Protein AF-W0RPD0-F1 (afdb_monomer_lite)

Sequence (106 aa):
MSRPTTPLPLIFATRGLVVWALARAAAGLTLVLAGAPPREAFVLAPSAALLMVGVAAALGHVDVARRGERALLGNFGVSRMRLTAWVALPALAGEIALGALAGTLG

Organism: NCBI:txid861299

pLDDT: mean 86.52, std 9.51, range [48.44, 93.75]

Secondary structure (DSSP, 8-state):
-PPP-S-HHHHHHHHHHHHHHHHHHHHHHHHHHTT--HHHHHS--HHHHHHHHHHHHHHHHHHHHHTTHHHHHHHTT--HHHHHHHHHHHHHHHHHHHHHHHHHT-

Structure (mmCIF, N/CA/C/O backbone):
data_AF-W0RPD0-F1
#
_entry.id   AF-W0RPD0-F1
#
loop_
_atom_site.group_PDB
_atom_site.id
_atom_site.type_symbol
_atom_site.label_atom_id
_atom_site.label_alt_id
_atom_site.label_comp_id
_atom_site.label_asym_id
_atom_site.label_entity_id
_atom_site.label_seq_id
_atom_site.pdbx_PDB_ins_code
_atom_site.Cartn_x
_atom_site.Cartn_y
_atom_site.Cartn_z
_atom_site.occupancy
_atom_site.B_iso_or_equiv
_atom_site.auth_seq_id
_atom_site.auth_comp_id
_atom_site.auth_asym_id
_atom_site.auth_atom_id
_atom_site.pdbx_PDB_model_num
ATOM 1 N N . MET A 1 1 ? 1.908 -0.113 35.699 1.00 50.44 1 MET A N 1
ATOM 2 C CA . MET A 1 1 ? 1.634 -0.459 34.286 1.00 50.44 1 MET A CA 1
ATOM 3 C C . MET A 1 1 ? 2.132 0.682 33.412 1.00 50.44 1 MET A C 1
ATOM 5 O O . MET A 1 1 ? 1.558 1.763 33.463 1.00 50.44 1 MET A O 1
ATOM 9 N N . SER A 1 2 ? 3.240 0.492 32.694 1.00 49.81 2 SER A N 1
ATOM 10 C CA . SER A 1 2 ? 3.754 1.476 31.736 1.00 49.81 2 SER A CA 1
ATOM 11 C C . SER A 1 2 ? 2.781 1.584 30.561 1.00 49.81 2 SER A C 1
ATOM 13 O O . SER A 1 2 ? 2.403 0.576 29.966 1.00 49.81 2 SER A O 1
ATOM 15 N N . ARG A 1 3 ? 2.321 2.802 30.246 1.00 60.94 3 ARG A N 1
ATOM 16 C CA . ARG A 1 3 ? 1.528 3.034 29.033 1.00 60.94 3 ARG A CA 1
ATOM 17 C C . ARG A 1 3 ? 2.394 2.660 27.825 1.00 60.94 3 ARG A C 1
ATOM 19 O O . ARG A 1 3 ? 3.551 3.083 27.799 1.00 60.94 3 ARG A O 1
ATOM 26 N N . PRO A 1 4 ? 1.879 1.908 26.839 1.00 57.34 4 PRO A N 1
ATOM 27 C CA . PRO A 1 4 ? 2.591 1.742 25.581 1.00 57.34 4 PRO A CA 1
ATOM 28 C C . PRO A 1 4 ? 2.851 3.136 24.997 1.00 57.34 4 PRO A C 1
ATOM 30 O O . PRO A 1 4 ? 1.926 3.921 24.800 1.00 57.34 4 PRO A O 1
ATOM 33 N N . THR A 1 5 ? 4.126 3.471 24.813 1.00 74.19 5 THR A N 1
ATOM 34 C CA . THR A 1 5 ? 4.593 4.802 24.392 1.00 74.19 5 THR A CA 1
ATOM 35 C C . THR A 1 5 ? 4.427 5.036 22.895 1.00 74.19 5 THR A C 1
ATOM 37 O O . THR A 1 5 ? 4.542 6.166 22.428 1.00 74.19 5 THR A O 1
ATOM 40 N N . THR A 1 6 ? 4.152 3.981 22.126 1.00 79.25 6 THR A N 1
ATOM 41 C CA . THR A 1 6 ? 4.041 4.066 20.674 1.00 79.25 6 THR A CA 1
ATOM 42 C C . THR A 1 6 ? 2.662 4.594 20.270 1.00 79.25 6 THR A C 1
ATOM 44 O O . THR A 1 6 ? 1.648 3.972 20.594 1.00 79.25 6 THR A O 1
ATOM 47 N N . PRO A 1 7 ? 2.586 5.718 19.541 1.00 87.19 7 PRO A N 1
ATOM 48 C CA . PRO A 1 7 ? 1.310 6.264 19.104 1.00 87.19 7 PRO A CA 1
ATOM 49 C C . PRO A 1 7 ? 0.658 5.330 18.069 1.00 87.19 7 PRO A C 1
ATOM 51 O O . PRO A 1 7 ? 1.330 4.835 17.163 1.00 87.19 7 PRO A O 1
ATOM 54 N N . LEU A 1 8 ? -0.663 5.115 18.172 1.00 86.75 8 LEU A N 1
ATOM 55 C CA . LEU A 1 8 ? -1.430 4.253 17.254 1.00 86.75 8 LEU A CA 1
ATOM 56 C C . LEU A 1 8 ? -1.152 4.539 15.763 1.00 86.75 8 LEU A C 1
ATOM 58 O O . LEU A 1 8 ? -0.909 3.574 15.038 1.00 86.75 8 LEU A O 1
ATOM 62 N N . PRO A 1 9 ? -1.105 5.806 15.290 1.00 87.06 9 PRO A N 1
ATOM 63 C CA . PRO A 1 9 ? -0.774 6.100 13.897 1.00 87.06 9 PRO A CA 1
ATOM 64 C C . PRO A 1 9 ? 0.539 5.468 13.438 1.00 87.06 9 PRO A C 1
ATOM 66 O O . PRO A 1 9 ? 0.593 4.935 12.338 1.00 87.06 9 PRO A O 1
ATOM 69 N N . LEU A 1 10 ? 1.577 5.478 14.282 1.00 88.75 10 LEU A N 1
ATOM 70 C CA . LEU A 1 10 ? 2.883 4.918 13.939 1.00 88.75 10 LEU A CA 1
ATOM 71 C C . LEU A 1 10 ? 2.819 3.393 13.825 1.00 88.75 10 LEU A C 1
ATOM 73 O O . LEU A 1 10 ? 3.406 2.825 12.913 1.00 88.75 10 LEU A O 1
ATOM 77 N N . ILE A 1 11 ? 2.057 2.731 14.700 1.00 89.75 11 ILE A N 1
ATOM 78 C CA . ILE A 1 11 ? 1.863 1.276 14.639 1.00 89.75 11 ILE A CA 1
ATOM 79 C C . ILE A 1 11 ? 1.224 0.884 13.301 1.00 89.75 11 ILE A C 1
ATOM 81 O O . ILE A 1 11 ? 1.731 0.001 12.608 1.00 89.75 11 ILE A O 1
ATOM 85 N N . PHE A 1 12 ? 0.133 1.552 12.914 1.00 89.38 12 PHE A N 1
ATOM 86 C CA . PHE A 1 12 ? -0.555 1.256 11.654 1.00 89.38 12 PHE A CA 1
ATOM 87 C C . PHE A 1 12 ? 0.234 1.712 10.428 1.00 89.38 12 PHE A C 1
ATOM 89 O O . PHE A 1 12 ? 0.201 1.015 9.417 1.00 89.38 12 PHE A O 1
ATOM 96 N N . ALA A 1 13 ? 0.996 2.802 10.533 1.00 90.00 13 ALA A N 1
ATOM 97 C CA . ALA A 1 13 ? 1.880 3.254 9.468 1.00 90.00 13 ALA A CA 1
ATOM 98 C C . ALA A 1 13 ? 2.990 2.236 9.183 1.00 90.00 13 ALA A C 1
ATOM 100 O O . ALA A 1 13 ? 3.189 1.851 8.033 1.00 90.00 13 ALA A O 1
ATOM 101 N N . THR A 1 14 ? 3.660 1.730 10.223 1.00 91.50 14 THR A N 1
ATOM 102 C CA . THR A 1 14 ? 4.689 0.691 10.085 1.00 91.50 14 THR A CA 1
ATOM 103 C C . THR A 1 14 ? 4.101 -0.591 9.508 1.00 91.50 14 THR A C 1
ATOM 105 O O . THR A 1 14 ? 4.682 -1.173 8.597 1.00 91.50 14 THR A O 1
ATOM 108 N N . ARG A 1 15 ? 2.922 -1.021 9.977 1.00 90.06 15 ARG A N 1
ATOM 109 C CA . ARG A 1 15 ? 2.236 -2.190 9.404 1.00 90.06 15 ARG A CA 1
ATOM 110 C C . ARG A 1 15 ? 1.896 -1.977 7.928 1.00 90.06 15 ARG A C 1
ATOM 112 O O . ARG A 1 15 ? 2.167 -2.862 7.124 1.00 90.06 15 ARG A O 1
ATOM 119 N N . GLY A 1 16 ? 1.352 -0.814 7.570 1.00 88.88 16 GLY A N 1
ATOM 120 C CA . GLY A 1 16 ? 1.044 -0.459 6.183 1.00 88.88 16 GLY A CA 1
ATOM 121 C C . GLY A 1 16 ? 2.286 -0.469 5.293 1.00 88.88 16 GLY A C 1
ATOM 122 O O . GLY A 1 16 ? 2.254 -1.048 4.210 1.00 88.88 16 GLY A O 1
ATOM 123 N N . LEU A 1 17 ? 3.401 0.078 5.783 1.00 91.69 17 LEU A N 1
ATOM 124 C CA . LEU A 1 17 ? 4.681 0.078 5.076 1.00 91.69 17 LEU A CA 1
ATOM 125 C C . LEU A 1 17 ? 5.227 -1.341 4.870 1.00 91.69 17 LEU A C 1
ATOM 127 O O . LEU A 1 17 ? 5.664 -1.671 3.773 1.00 91.69 17 LEU A O 1
ATOM 131 N N . VAL A 1 18 ? 5.172 -2.196 5.897 1.00 93.69 18 VAL A N 1
ATOM 132 C CA . VAL A 1 18 ? 5.606 -3.600 5.797 1.00 93.69 18 VAL A CA 1
ATOM 133 C C . VAL A 1 18 ? 4.746 -4.363 4.792 1.00 93.69 18 VAL A C 1
ATOM 135 O O . VAL A 1 18 ? 5.280 -5.054 3.929 1.00 93.69 18 VAL A O 1
ATOM 138 N N . VAL A 1 19 ? 3.420 -4.219 4.866 1.00 91.81 19 VAL A N 1
ATOM 139 C CA . VAL A 1 19 ? 2.489 -4.865 3.930 1.00 91.81 19 VAL A CA 1
ATOM 140 C C . VAL A 1 19 ? 2.756 -4.410 2.497 1.00 91.81 19 VAL A C 1
ATOM 142 O O . VAL A 1 19 ? 2.824 -5.245 1.597 1.00 91.81 19 VAL A O 1
ATOM 145 N N . TRP A 1 20 ? 2.950 -3.107 2.288 1.00 93.75 20 TRP A N 1
ATOM 146 C CA . TRP A 1 20 ? 3.319 -2.558 0.988 1.00 93.75 20 TRP A CA 1
ATOM 147 C C . TRP A 1 20 ? 4.642 -3.139 0.479 1.00 93.75 20 TRP A C 1
ATOM 149 O O . TRP A 1 20 ? 4.674 -3.669 -0.628 1.00 93.75 20 TRP A O 1
ATOM 159 N N . ALA A 1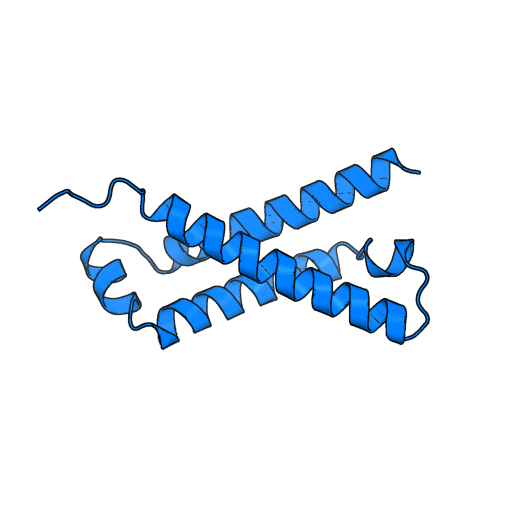 21 ? 5.705 -3.115 1.288 1.00 93.00 21 ALA A N 1
ATOM 160 C CA . ALA A 1 21 ? 7.022 -3.611 0.894 1.00 93.00 21 ALA A CA 1
ATOM 161 C C . ALA A 1 21 ? 6.984 -5.098 0.506 1.00 93.00 21 ALA A C 1
ATOM 163 O O . ALA A 1 21 ? 7.555 -5.485 -0.513 1.00 93.00 21 ALA A O 1
ATOM 164 N N . LEU A 1 22 ? 6.258 -5.924 1.269 1.00 93.38 22 LEU A N 1
ATOM 165 C CA . LEU A 1 22 ? 6.074 -7.344 0.961 1.00 93.38 22 LEU A CA 1
ATOM 166 C C . LEU A 1 22 ? 5.286 -7.553 -0.334 1.00 93.38 22 LEU A C 1
ATOM 168 O O . LEU A 1 22 ? 5.701 -8.340 -1.183 1.00 93.38 22 LEU A O 1
ATOM 172 N N . ALA A 1 23 ? 4.175 -6.835 -0.511 1.00 90.75 23 ALA A N 1
ATOM 173 C CA . ALA A 1 23 ? 3.383 -6.914 -1.734 1.00 90.75 23 ALA A CA 1
ATOM 174 C C . ALA A 1 23 ? 4.209 -6.471 -2.954 1.00 90.75 23 ALA A C 1
ATOM 176 O O . ALA A 1 23 ? 4.127 -7.078 -4.021 1.00 90.75 23 ALA A O 1
ATOM 177 N N . ARG A 1 24 ? 5.054 -5.449 -2.787 1.00 90.56 24 ARG A N 1
ATOM 178 C CA . ARG A 1 24 ? 5.916 -4.927 -3.845 1.00 90.56 24 ARG A CA 1
ATOM 179 C C . ARG A 1 24 ? 7.037 -5.887 -4.210 1.00 90.56 24 ARG A C 1
ATOM 181 O O . ARG A 1 24 ? 7.278 -6.101 -5.394 1.00 90.56 24 ARG A O 1
ATOM 188 N N . ALA A 1 25 ? 7.676 -6.493 -3.213 1.00 91.62 25 ALA A N 1
ATOM 189 C CA . ALA A 1 25 ? 8.678 -7.529 -3.418 1.00 91.62 25 ALA A CA 1
ATOM 190 C C . ALA A 1 25 ? 8.077 -8.744 -4.136 1.00 91.62 25 ALA A C 1
ATOM 192 O O . ALA A 1 25 ? 8.672 -9.241 -5.087 1.00 91.62 25 ALA A O 1
ATOM 193 N N . ALA A 1 26 ? 6.873 -9.174 -3.742 1.00 91.88 26 ALA A N 1
ATOM 194 C CA . ALA A 1 26 ? 6.165 -10.262 -4.410 1.00 91.88 26 ALA A CA 1
ATOM 195 C C . ALA A 1 26 ? 5.836 -9.920 -5.874 1.00 91.88 26 ALA A C 1
ATOM 197 O O . ALA A 1 26 ? 6.087 -10.734 -6.762 1.00 91.88 26 ALA A O 1
ATOM 198 N N . ALA A 1 27 ? 5.330 -8.712 -6.144 1.00 89.31 27 ALA A N 1
ATOM 199 C CA . ALA A 1 27 ? 5.033 -8.257 -7.503 1.00 89.31 27 ALA A CA 1
ATOM 200 C C . ALA A 1 27 ? 6.299 -8.183 -8.375 1.00 89.31 27 ALA A C 1
ATOM 202 O O . ALA A 1 27 ? 6.322 -8.739 -9.472 1.00 89.31 27 ALA A O 1
ATOM 203 N N . GLY A 1 28 ? 7.368 -7.562 -7.865 1.00 89.88 28 GLY A N 1
ATOM 204 C CA . GLY A 1 28 ? 8.651 -7.461 -8.564 1.00 89.88 28 GLY A CA 1
ATOM 205 C C . GLY A 1 28 ? 9.263 -8.833 -8.843 1.00 89.88 28 GLY A C 1
ATOM 206 O O . GLY A 1 28 ? 9.648 -9.112 -9.974 1.00 89.88 28 GLY A O 1
ATOM 207 N N . LEU A 1 29 ? 9.273 -9.730 -7.851 1.00 91.81 29 LEU A N 1
ATOM 208 C CA . LEU A 1 29 ? 9.755 -11.101 -8.023 1.00 91.81 29 LEU A CA 1
ATOM 209 C C . LEU A 1 29 ? 8.941 -11.856 -9.078 1.00 91.81 29 LEU A C 1
ATOM 211 O O . LEU A 1 29 ? 9.522 -12.519 -9.928 1.00 91.81 29 LEU A O 1
ATOM 215 N N . THR A 1 30 ? 7.613 -11.727 -9.060 1.00 90.94 30 THR A N 1
ATOM 216 C CA . THR A 1 30 ? 6.736 -12.381 -10.046 1.00 90.94 30 THR A CA 1
ATOM 217 C C . THR A 1 30 ? 7.056 -11.915 -11.466 1.00 90.94 30 THR A C 1
ATOM 219 O O . THR A 1 30 ? 7.145 -12.738 -12.372 1.00 90.94 30 THR A O 1
ATOM 222 N N . LEU A 1 31 ? 7.284 -10.613 -11.662 1.00 90.19 31 LEU A N 1
ATOM 223 C CA . LEU A 1 31 ? 7.644 -10.053 -12.967 1.00 90.19 31 LEU A CA 1
ATOM 224 C C . LEU A 1 31 ? 9.042 -10.489 -13.421 1.00 90.19 31 LEU A C 1
ATOM 226 O O . LEU A 1 31 ? 9.212 -10.858 -14.581 1.00 90.19 31 LEU A O 1
ATOM 230 N N . VAL A 1 32 ? 10.023 -10.521 -12.515 1.00 90.69 32 VAL A N 1
ATOM 231 C CA . VAL A 1 32 ? 11.372 -11.032 -12.814 1.00 90.69 32 VAL A CA 1
ATOM 232 C C . VAL A 1 32 ? 11.321 -12.510 -13.209 1.00 90.69 32 VAL A C 1
ATOM 234 O O . VAL A 1 32 ? 11.925 -12.901 -14.205 1.00 90.69 32 VAL A O 1
ATOM 237 N N . LEU A 1 33 ? 10.560 -13.331 -12.479 1.00 92.62 33 LEU A N 1
ATOM 238 C CA . LEU A 1 33 ? 10.361 -14.747 -12.808 1.00 92.62 33 LEU A CA 1
ATOM 239 C C . LEU A 1 33 ? 9.604 -14.943 -14.132 1.00 92.62 33 LEU A C 1
ATOM 241 O O . LEU A 1 33 ? 9.801 -15.955 -14.797 1.00 92.62 33 LEU A O 1
ATOM 245 N N . ALA A 1 34 ? 8.782 -13.972 -14.537 1.00 91.62 34 ALA A N 1
ATOM 246 C CA . ALA A 1 34 ? 8.122 -13.939 -15.841 1.00 91.62 34 ALA A CA 1
ATOM 247 C C . ALA A 1 34 ? 9.029 -13.428 -16.982 1.00 91.62 34 ALA A C 1
ATOM 249 O O . ALA A 1 34 ? 8.574 -13.329 -18.120 1.00 91.62 34 ALA A O 1
ATOM 250 N N . GLY A 1 35 ? 10.299 -13.113 -16.703 1.00 90.56 35 GLY A N 1
ATOM 251 C CA . GLY A 1 35 ? 11.283 -12.683 -17.698 1.00 90.56 35 GLY A CA 1
ATOM 252 C C . GLY A 1 35 ? 11.371 -11.170 -17.911 1.00 90.56 35 GLY A C 1
ATOM 253 O O . GLY A 1 35 ? 12.088 -10.735 -18.811 1.00 90.56 35 GLY A O 1
ATOM 254 N N . ALA A 1 36 ? 10.684 -10.356 -17.101 1.00 87.62 36 ALA A N 1
ATOM 255 C CA . ALA A 1 36 ? 10.826 -8.905 -17.172 1.00 87.62 36 ALA A CA 1
ATOM 256 C C . ALA A 1 36 ? 12.217 -8.473 -16.669 1.00 87.62 36 ALA A C 1
ATOM 258 O O . ALA A 1 36 ? 12.691 -8.982 -15.644 1.00 87.62 36 ALA A O 1
ATOM 259 N N . PRO A 1 37 ? 12.878 -7.507 -17.331 1.00 85.88 37 PRO A N 1
ATOM 260 C CA . PRO A 1 37 ? 14.137 -6.975 -16.838 1.00 85.88 37 PRO A CA 1
ATOM 261 C C . PRO A 1 37 ? 13.922 -6.305 -15.467 1.00 85.88 37 PRO A C 1
ATOM 263 O O . PRO A 1 37 ? 12.899 -5.643 -15.260 1.00 85.88 37 PRO A O 1
ATOM 266 N N . PRO A 1 38 ? 14.877 -6.418 -14.519 1.00 81.12 38 PRO A N 1
ATOM 267 C CA . PRO A 1 38 ? 14.682 -5.969 -13.139 1.00 81.12 38 PRO A CA 1
ATOM 268 C C . PRO A 1 38 ? 14.195 -4.522 -13.020 1.00 81.12 38 PRO A C 1
ATOM 270 O O . PRO A 1 38 ? 13.311 -4.227 -12.224 1.00 81.12 38 PRO A O 1
ATOM 273 N N . ARG A 1 39 ? 14.706 -3.613 -13.856 1.00 80.62 39 ARG A N 1
ATOM 274 C CA . ARG A 1 39 ? 14.272 -2.210 -13.849 1.00 80.62 39 ARG A CA 1
ATOM 275 C C . ARG A 1 39 ? 12.773 -2.068 -14.128 1.00 80.62 39 ARG A C 1
ATOM 277 O O . ARG A 1 39 ? 12.092 -1.355 -13.402 1.00 80.62 39 ARG A O 1
ATOM 284 N N . GLU A 1 40 ? 12.249 -2.769 -15.125 1.00 80.00 40 GLU A N 1
ATOM 285 C CA . GLU A 1 40 ? 10.828 -2.705 -15.498 1.00 80.00 40 GLU A CA 1
ATOM 286 C C . GLU A 1 40 ? 9.936 -3.447 -14.496 1.00 80.00 40 GLU A C 1
ATOM 288 O O . GLU A 1 40 ? 8.801 -3.047 -14.257 1.00 80.00 40 GLU A O 1
ATOM 293 N N . ALA A 1 41 ? 10.464 -4.481 -13.835 1.00 80.75 41 ALA A N 1
ATOM 294 C CA . ALA A 1 41 ? 9.749 -5.195 -12.779 1.00 80.75 41 ALA A CA 1
ATOM 295 C C . ALA A 1 41 ? 9.495 -4.325 -11.530 1.00 80.75 41 ALA A C 1
ATOM 297 O O . ALA A 1 41 ? 8.490 -4.499 -10.833 1.00 80.75 41 ALA A O 1
ATOM 298 N N . PHE A 1 42 ? 10.393 -3.379 -11.234 1.00 77.06 42 PHE A N 1
ATOM 299 C CA . PHE A 1 42 ? 10.281 -2.504 -10.063 1.00 77.06 42 PHE A CA 1
ATOM 300 C C . PHE A 1 42 ? 9.728 -1.109 -10.386 1.00 77.06 42 PHE A C 1
ATOM 302 O O . PHE A 1 42 ? 9.079 -0.508 -9.525 1.00 77.06 42 PHE A O 1
ATOM 309 N N . VAL A 1 43 ? 9.875 -0.621 -11.619 1.00 82.00 43 VAL A N 1
ATOM 310 C CA . VAL A 1 43 ? 9.272 0.638 -12.081 1.00 82.00 43 VAL A CA 1
ATOM 311 C C . VAL A 1 43 ? 7.901 0.354 -12.685 1.00 82.00 43 VAL A C 1
ATOM 313 O O . VAL A 1 43 ? 7.768 0.021 -13.857 1.00 82.00 43 VAL A O 1
ATOM 316 N N . LEU A 1 44 ? 6.861 0.481 -11.861 1.00 76.94 44 LEU A N 1
ATOM 317 C CA . LEU A 1 44 ? 5.486 0.275 -12.306 1.00 76.94 44 LEU A CA 1
ATOM 318 C C . LEU A 1 44 ? 4.914 1.532 -12.960 1.00 76.94 44 LEU A C 1
ATOM 320 O O . LEU A 1 44 ? 5.189 2.657 -12.541 1.00 76.94 44 LEU A O 1
ATOM 324 N N . ALA A 1 45 ? 4.030 1.324 -13.937 1.00 82.75 45 ALA A N 1
ATOM 325 C CA . ALA A 1 45 ? 3.174 2.385 -14.450 1.00 82.75 45 ALA A CA 1
ATOM 326 C C . ALA A 1 45 ? 2.326 3.002 -13.311 1.00 82.75 45 ALA A C 1
ATOM 328 O O . ALA A 1 45 ? 1.937 2.282 -12.384 1.00 82.75 45 ALA A O 1
ATOM 329 N N . PRO A 1 46 ? 1.956 4.296 -13.387 1.00 83.69 46 PRO A N 1
ATOM 330 C CA . PRO A 1 46 ? 1.193 4.971 -12.331 1.00 83.69 46 PRO A CA 1
ATOM 331 C C . PRO A 1 46 ? -0.107 4.255 -11.934 1.00 83.69 46 PRO A C 1
ATOM 333 O O . PRO A 1 46 ? -0.460 4.203 -10.758 1.00 83.69 46 PRO A O 1
ATOM 336 N N . SER A 1 47 ? -0.806 3.646 -12.896 1.00 86.38 47 SER A N 1
ATOM 337 C CA . SER A 1 47 ? -2.014 2.851 -12.640 1.00 86.38 47 SER A CA 1
ATOM 338 C C . SER A 1 47 ? -1.737 1.610 -11.784 1.00 86.38 47 SER A C 1
ATOM 340 O O . SER A 1 47 ? -2.500 1.310 -10.866 1.00 86.38 47 SER A O 1
ATOM 342 N N . ALA A 1 48 ? -0.627 0.915 -12.036 1.00 85.75 48 ALA A N 1
ATOM 343 C CA . ALA A 1 48 ? -0.205 -0.242 -11.255 1.00 85.75 48 ALA A CA 1
ATOM 344 C C . ALA A 1 48 ? 0.297 0.167 -9.859 1.00 85.75 48 ALA A C 1
ATOM 346 O O . ALA A 1 48 ? 0.002 -0.524 -8.887 1.00 85.75 48 ALA A O 1
ATOM 347 N N . ALA A 1 49 ? 0.953 1.325 -9.724 1.00 87.00 49 ALA A N 1
ATOM 348 C CA . ALA A 1 49 ? 1.313 1.891 -8.422 1.00 87.00 49 ALA A CA 1
ATOM 349 C C . ALA A 1 49 ? 0.070 2.215 -7.567 1.00 87.00 49 ALA A C 1
ATOM 351 O O . ALA A 1 49 ? 0.004 1.844 -6.395 1.00 87.00 49 ALA A O 1
ATOM 352 N N . LEU A 1 50 ? -0.969 2.827 -8.151 1.00 88.81 50 LEU A N 1
ATOM 353 C CA . LEU A 1 50 ? -2.243 3.063 -7.454 1.00 88.81 50 LEU A CA 1
ATOM 354 C C . LEU A 1 50 ? -2.926 1.754 -7.038 1.00 88.81 50 LEU A C 1
ATOM 356 O O . LEU A 1 50 ? -3.466 1.659 -5.933 1.00 88.81 50 LEU A O 1
ATOM 360 N N . LEU A 1 51 ? -2.868 0.728 -7.892 1.00 91.12 51 LEU A N 1
ATOM 361 C CA . LEU A 1 51 ? -3.371 -0.601 -7.558 1.00 91.12 51 LEU A CA 1
ATOM 362 C C . LEU A 1 51 ? -2.601 -1.210 -6.377 1.00 91.12 51 LEU A C 1
ATOM 364 O O . LEU A 1 51 ? -3.230 -1.747 -5.468 1.00 91.12 51 LEU A O 1
ATOM 368 N N . MET A 1 52 ? -1.274 -1.053 -6.321 1.00 89.81 52 MET A N 1
ATOM 369 C CA . MET A 1 52 ? -0.457 -1.494 -5.183 1.00 89.81 52 MET A CA 1
ATOM 370 C C . MET A 1 52 ? -0.846 -0.802 -3.873 1.00 89.81 52 MET A C 1
ATOM 372 O O . MET A 1 52 ? -0.946 -1.468 -2.840 1.00 89.81 52 MET A O 1
ATOM 376 N N . VAL A 1 53 ? -1.138 0.502 -3.904 1.00 92.06 53 VAL A N 1
ATOM 377 C CA . VAL A 1 53 ? -1.654 1.233 -2.731 1.00 92.06 53 VAL A CA 1
ATOM 378 C C . VAL A 1 53 ? -3.008 0.670 -2.292 1.00 92.06 53 VAL A C 1
ATOM 380 O O . VAL A 1 53 ? -3.224 0.439 -1.100 1.00 92.06 53 VAL A O 1
ATOM 383 N N . GLY A 1 54 ? -3.904 0.390 -3.243 1.00 92.69 54 GLY A N 1
ATOM 384 C CA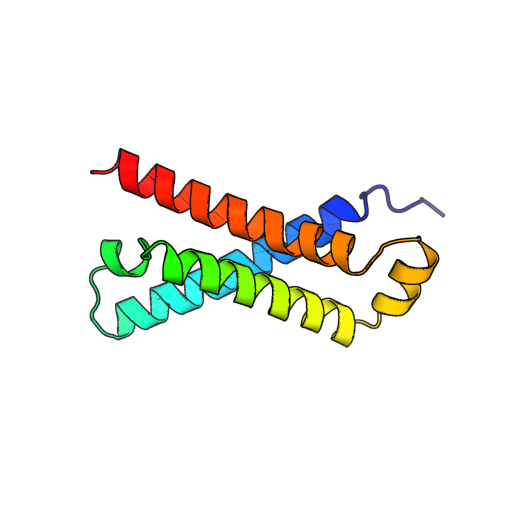 . GLY A 1 54 ? -5.198 -0.239 -2.972 1.00 92.69 54 GLY A CA 1
ATOM 385 C C . GLY A 1 54 ? -5.065 -1.633 -2.349 1.00 92.69 54 GLY A C 1
ATOM 386 O O . GLY A 1 54 ? -5.731 -1.930 -1.356 1.00 92.69 54 GLY A O 1
ATOM 387 N N . VAL A 1 55 ? -4.162 -2.465 -2.876 1.00 91.25 55 VAL A N 1
ATOM 388 C CA . VAL A 1 55 ? -3.856 -3.803 -2.343 1.00 91.25 55 VAL A CA 1
ATOM 389 C C . VAL A 1 55 ? -3.300 -3.706 -0.924 1.00 91.25 55 VAL A C 1
ATOM 391 O O . VAL A 1 55 ? -3.785 -4.405 -0.034 1.00 91.25 55 VAL A O 1
ATOM 394 N N . ALA A 1 56 ? -2.340 -2.813 -0.673 1.00 90.62 56 ALA A N 1
ATOM 395 C CA . ALA A 1 56 ? -1.776 -2.615 0.660 1.00 90.62 56 ALA A CA 1
ATOM 396 C C . ALA A 1 56 ? -2.838 -2.142 1.668 1.00 90.62 56 ALA A C 1
ATOM 398 O O . ALA A 1 56 ? -2.914 -2.667 2.782 1.00 90.62 56 ALA A O 1
ATOM 399 N N . ALA A 1 57 ? -3.712 -1.215 1.263 1.00 91.88 57 ALA A N 1
ATOM 400 C CA . ALA A 1 57 ? -4.832 -0.766 2.084 1.00 91.88 57 ALA A CA 1
ATOM 401 C C . ALA A 1 57 ? -5.799 -1.915 2.407 1.00 91.88 57 ALA A C 1
ATOM 403 O O . ALA A 1 57 ? -6.169 -2.103 3.568 1.00 91.88 57 ALA A O 1
ATOM 404 N N . ALA A 1 58 ? -6.179 -2.715 1.407 1.00 93.56 58 ALA A N 1
ATOM 405 C CA . ALA A 1 58 ? -7.067 -3.859 1.591 1.00 93.56 58 ALA A CA 1
ATOM 406 C C . ALA A 1 58 ? -6.452 -4.905 2.535 1.00 93.56 58 ALA A C 1
ATOM 408 O O . ALA A 1 58 ? -7.104 -5.333 3.488 1.00 93.56 58 ALA A O 1
ATOM 409 N N . LEU A 1 59 ? -5.182 -5.261 2.327 1.00 91.75 59 LEU A N 1
ATOM 410 C CA . LEU A 1 59 ? -4.454 -6.203 3.177 1.00 91.75 59 LEU A CA 1
ATOM 411 C C . LEU A 1 59 ? -4.313 -5.695 4.615 1.00 91.75 59 LEU A C 1
ATOM 413 O O . LEU A 1 59 ? -4.508 -6.471 5.549 1.00 91.75 59 LEU A O 1
ATOM 417 N N . GLY A 1 60 ? -4.061 -4.400 4.821 1.00 90.00 60 GLY A N 1
ATOM 418 C CA . GLY A 1 60 ? -4.052 -3.821 6.164 1.00 90.00 60 GLY A CA 1
ATOM 419 C C . GLY A 1 60 ? -5.425 -3.890 6.837 1.00 90.00 60 GLY A C 1
ATOM 420 O O . GLY A 1 60 ? -5.520 -4.267 8.002 1.00 90.00 60 GLY A O 1
ATOM 421 N N . HIS A 1 61 ? -6.517 -3.630 6.110 1.00 91.00 61 HIS A N 1
ATOM 422 C CA . HIS A 1 61 ? -7.874 -3.820 6.643 1.00 91.00 61 HIS A CA 1
ATOM 423 C C . HIS A 1 61 ? -8.176 -5.277 7.004 1.00 91.00 61 HIS A C 1
ATOM 425 O O . HIS A 1 61 ? -8.880 -5.520 7.989 1.00 91.00 61 HIS A O 1
ATOM 431 N N . VAL A 1 62 ? -7.665 -6.231 6.223 1.00 92.56 62 VAL A N 1
ATOM 432 C CA . VAL A 1 62 ? -7.771 -7.668 6.508 1.00 92.56 62 VAL A CA 1
ATOM 433 C C . VAL A 1 62 ? -6.958 -8.037 7.751 1.00 92.56 62 VAL A C 1
ATOM 435 O O . VAL A 1 62 ? -7.476 -8.765 8.594 1.00 92.56 62 VAL A O 1
ATOM 438 N N . ASP A 1 63 ? -5.742 -7.511 7.919 1.00 90.75 63 ASP A N 1
ATOM 439 C CA . ASP A 1 63 ? -4.917 -7.720 9.121 1.00 90.75 63 ASP A CA 1
ATOM 440 C C . ASP A 1 63 ? -5.637 -7.219 10.384 1.00 90.75 63 ASP A C 1
ATOM 442 O O . ASP A 1 63 ? -5.810 -7.979 11.338 1.00 90.75 63 ASP A O 1
ATOM 446 N N . VAL A 1 64 ? -6.174 -5.993 10.361 1.00 91.00 64 VAL A N 1
ATOM 447 C CA . VAL A 1 64 ? -6.953 -5.441 11.487 1.00 91.00 64 VAL A CA 1
ATOM 448 C C . VAL A 1 64 ? -8.197 -6.283 11.780 1.00 91.00 64 VAL A C 1
ATOM 450 O O . VAL A 1 64 ? -8.539 -6.498 12.945 1.00 91.00 64 VAL A O 1
ATOM 453 N N . ALA A 1 65 ? -8.883 -6.774 10.742 1.00 89.06 65 ALA A N 1
ATOM 454 C CA . ALA A 1 65 ? -10.040 -7.649 10.913 1.00 89.06 65 ALA A CA 1
ATOM 455 C C . ALA A 1 65 ? -9.654 -8.985 11.565 1.00 89.06 65 ALA A C 1
ATOM 457 O O . ALA A 1 65 ? -10.317 -9.408 12.509 1.00 89.06 65 ALA A O 1
ATOM 458 N N . ARG A 1 66 ? -8.569 -9.619 11.101 1.00 91.88 66 ARG A N 1
ATOM 459 C CA . ARG A 1 66 ? -8.072 -10.900 11.628 1.00 91.88 66 ARG A CA 1
ATOM 460 C C . ARG A 1 66 ? -7.598 -10.795 13.075 1.00 91.88 66 ARG A C 1
ATOM 462 O O . ARG A 1 66 ? -7.787 -11.735 13.836 1.00 91.88 66 ARG A O 1
ATOM 469 N N . ARG A 1 67 ? -7.023 -9.656 13.467 1.00 90.56 67 ARG A N 1
ATOM 470 C CA . ARG A 1 67 ? -6.578 -9.395 14.847 1.00 90.56 67 ARG A CA 1
ATOM 471 C C . ARG A 1 67 ? -7.703 -8.960 15.789 1.00 90.56 67 ARG A C 1
ATOM 473 O O . ARG A 1 67 ? -7.451 -8.757 16.971 1.00 90.56 67 ARG A O 1
ATOM 480 N N . GLY A 1 68 ? -8.925 -8.762 15.286 1.00 88.62 68 GLY A N 1
ATOM 481 C CA . GLY A 1 68 ? -10.051 -8.282 16.094 1.00 88.62 68 GLY A CA 1
ATOM 482 C C . GLY A 1 68 ? -9.885 -6.846 16.614 1.00 88.62 68 GLY A C 1
ATOM 483 O O . GLY A 1 68 ? -10.639 -6.407 17.478 1.00 88.62 68 GLY A O 1
ATOM 484 N N . GLU A 1 69 ? -8.935 -6.074 16.079 1.00 91.00 69 GLU A N 1
ATOM 485 C CA . GLU A 1 69 ? -8.585 -4.738 16.584 1.00 91.00 69 GLU A CA 1
ATOM 486 C C . GLU A 1 69 ? -9.654 -3.677 16.253 1.00 91.00 69 GLU A C 1
ATOM 488 O O . GLU A 1 69 ? -9.666 -2.597 16.844 1.00 91.00 69 GLU A O 1
ATOM 493 N N . ARG A 1 70 ? -10.598 -3.971 15.344 1.00 86.06 70 ARG A N 1
ATOM 494 C CA . ARG A 1 70 ? -11.627 -3.011 14.892 1.00 86.06 70 ARG A CA 1
ATOM 495 C C . ARG A 1 70 ? -12.471 -2.436 16.030 1.00 86.06 70 ARG A C 1
ATOM 497 O O . ARG A 1 70 ? -12.724 -1.234 16.029 1.00 86.06 70 ARG A O 1
ATOM 504 N N . ALA A 1 71 ? -12.907 -3.269 16.976 1.00 85.44 71 ALA A N 1
ATOM 505 C CA . ALA A 1 71 ? -13.738 -2.816 18.094 1.00 85.44 71 ALA A CA 1
ATOM 506 C C . ALA A 1 71 ? -12.952 -1.887 19.034 1.00 85.44 71 ALA A C 1
ATOM 508 O O . ALA A 1 71 ? -13.445 -0.832 19.426 1.00 85.44 71 ALA A O 1
ATOM 509 N N . LEU A 1 72 ? -11.692 -2.233 19.316 1.00 88.00 72 LEU A N 1
ATOM 510 C CA . LEU A 1 72 ? -10.797 -1.420 20.139 1.00 88.00 72 LEU A CA 1
ATOM 511 C C . LEU A 1 72 ? -10.535 -0.058 19.492 1.00 88.00 72 LEU A C 1
ATOM 513 O O . LEU A 1 72 ? -10.668 0.971 20.146 1.00 88.00 72 LEU A O 1
ATOM 517 N N . LEU A 1 73 ? -10.234 -0.035 18.193 1.00 89.75 73 LEU A N 1
ATOM 518 C CA . LEU A 1 73 ? -10.024 1.203 17.440 1.00 89.75 73 LEU A CA 1
ATOM 519 C C . LEU A 1 73 ? -11.268 2.100 17.432 1.00 89.75 73 LEU A C 1
ATOM 521 O O . LEU A 1 73 ? -11.142 3.316 17.579 1.00 89.75 73 LEU A O 1
ATOM 525 N N . GLY A 1 74 ? -12.459 1.503 17.327 1.00 87.75 74 GLY A N 1
ATOM 526 C CA . GLY A 1 74 ? -13.729 2.217 17.466 1.00 87.75 74 GLY A CA 1
ATOM 527 C C . GLY A 1 74 ? -13.872 2.899 18.829 1.00 87.75 74 GLY A C 1
ATOM 528 O O . GLY A 1 74 ? -14.212 4.079 18.880 1.00 87.75 74 GLY A O 1
ATOM 529 N N . ASN A 1 75 ? -13.513 2.208 19.916 1.00 89.69 75 ASN A N 1
ATOM 530 C CA . ASN A 1 75 ? -13.538 2.768 21.274 1.00 89.69 75 ASN A CA 1
ATOM 531 C C . ASN A 1 75 ? -12.536 3.921 21.466 1.00 89.69 75 ASN A C 1
ATOM 533 O O . ASN A 1 75 ? -12.777 4.817 22.269 1.00 89.69 75 ASN A O 1
ATOM 537 N N . PHE A 1 76 ? -11.440 3.942 20.700 1.00 87.31 76 PHE A N 1
ATOM 538 C CA . PHE A 1 76 ? -10.491 5.063 20.651 1.00 87.31 76 PHE A CA 1
ATOM 539 C C . PHE A 1 76 ? -10.911 6.194 19.690 1.00 87.31 76 PHE A C 1
ATOM 541 O O . PHE A 1 76 ? -10.128 7.111 19.439 1.00 87.31 76 PHE A O 1
ATOM 548 N N . GLY A 1 77 ? -12.120 6.148 19.117 1.00 90.81 77 GLY A N 1
ATOM 549 C CA . GLY A 1 77 ? -12.615 7.170 18.188 1.00 90.81 77 GLY A CA 1
ATOM 550 C C . GLY A 1 77 ? -11.910 7.165 16.826 1.00 90.81 77 GLY A C 1
ATOM 551 O O . GLY A 1 77 ? -11.914 8.170 16.105 1.00 90.81 77 GLY A O 1
ATOM 552 N N . VAL A 1 78 ? -11.268 6.055 16.453 1.00 91.31 78 VAL A N 1
ATOM 553 C CA . VAL A 1 78 ? -10.619 5.909 15.149 1.00 91.31 78 VAL A CA 1
ATOM 554 C C . VAL A 1 78 ? -11.669 5.519 14.114 1.00 91.31 78 VAL A C 1
ATOM 556 O O . VAL A 1 78 ? -12.196 4.408 14.109 1.00 91.31 78 VAL A O 1
ATOM 559 N N . SER A 1 79 ? -11.969 6.442 13.200 1.00 92.06 79 SER A N 1
ATOM 560 C CA . SER A 1 79 ? -12.873 6.168 12.083 1.00 92.06 79 SER A CA 1
ATOM 561 C C . SER A 1 79 ? -12.232 5.231 11.053 1.00 92.06 79 SER A C 1
ATOM 563 O O . SER A 1 79 ? -11.009 5.180 10.897 1.00 92.06 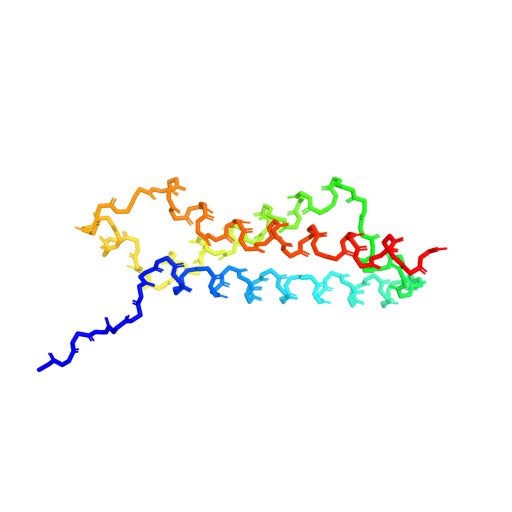79 SER A O 1
ATOM 565 N N . ARG A 1 80 ? -13.069 4.538 10.268 1.00 89.50 80 ARG A N 1
ATOM 566 C CA . ARG A 1 80 ? -12.609 3.698 9.143 1.00 89.50 80 ARG A CA 1
ATOM 567 C C . ARG A 1 80 ? -11.745 4.484 8.154 1.00 89.50 80 ARG A C 1
ATOM 569 O O . ARG A 1 80 ? -10.776 3.948 7.620 1.00 89.50 80 ARG A O 1
ATOM 576 N N . MET A 1 81 ? -12.075 5.759 7.944 1.00 91.25 81 MET A N 1
ATOM 577 C CA . MET A 1 81 ? -11.324 6.648 7.061 1.00 91.25 81 MET A CA 1
ATOM 578 C C . MET A 1 81 ? -9.925 6.948 7.613 1.00 91.25 81 MET A C 1
ATOM 580 O O . MET A 1 81 ? -8.955 6.852 6.868 1.00 91.25 81 MET A O 1
ATOM 584 N N . ARG A 1 82 ? -9.790 7.214 8.924 1.00 91.88 82 ARG A N 1
ATOM 585 C CA . ARG A 1 82 ? -8.474 7.404 9.564 1.00 91.88 82 ARG A CA 1
ATOM 586 C C . ARG A 1 82 ? -7.616 6.148 9.491 1.00 91.88 82 ARG A C 1
ATOM 588 O O . ARG A 1 82 ? -6.450 6.245 9.130 1.00 91.88 82 ARG A O 1
ATOM 595 N N . LEU A 1 83 ? -8.195 4.980 9.775 1.00 90.12 83 LEU A N 1
ATOM 596 C CA . LEU A 1 83 ? -7.474 3.712 9.656 1.00 90.12 83 LEU A CA 1
ATOM 597 C C . LEU A 1 83 ? -6.974 3.487 8.222 1.00 90.12 83 LEU A C 1
ATOM 599 O O . LEU A 1 83 ? -5.820 3.126 8.021 1.00 90.12 83 LEU A O 1
ATOM 603 N N . THR A 1 84 ? -7.829 3.750 7.230 1.00 91.12 84 THR A N 1
ATOM 604 C CA . THR A 1 84 ? -7.453 3.637 5.814 1.00 91.12 84 THR A CA 1
ATOM 605 C C . THR A 1 84 ? -6.294 4.569 5.483 1.00 91.12 84 THR A C 1
ATOM 607 O O . THR A 1 84 ? -5.329 4.130 4.871 1.00 91.12 84 THR A O 1
ATOM 610 N N . ALA A 1 85 ? -6.343 5.823 5.939 1.00 92.75 85 ALA A N 1
ATOM 611 C CA . ALA A 1 85 ? -5.259 6.776 5.725 1.00 92.75 85 ALA A CA 1
ATOM 612 C C . ALA A 1 85 ? -3.943 6.309 6.369 1.00 92.75 85 ALA A C 1
ATOM 614 O O . ALA A 1 85 ? -2.901 6.369 5.725 1.00 92.75 85 ALA A O 1
ATOM 615 N N . TRP A 1 86 ? -3.978 5.790 7.601 1.00 92.44 86 TRP A N 1
ATOM 616 C CA . TRP A 1 86 ? -2.772 5.309 8.287 1.00 92.44 86 TRP A CA 1
ATOM 617 C C . TRP A 1 86 ? -2.105 4.122 7.591 1.00 92.44 86 TRP A C 1
ATOM 619 O O . TRP A 1 86 ? -0.888 4.003 7.657 1.00 92.44 86 TRP A O 1
ATOM 629 N N . VAL A 1 87 ? -2.873 3.269 6.910 1.00 90.25 87 VAL A N 1
ATOM 630 C CA . VAL A 1 87 ? -2.332 2.127 6.157 1.00 90.25 87 VAL A CA 1
ATOM 631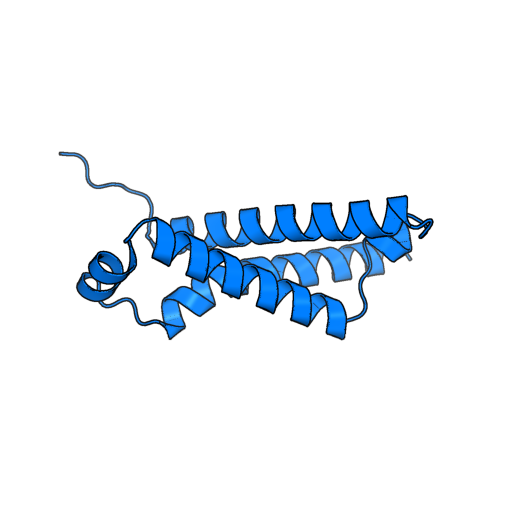 C C . VAL A 1 87 ? -1.923 2.525 4.733 1.00 90.25 87 VAL A C 1
ATOM 633 O O . VAL A 1 87 ? -0.888 2.078 4.247 1.00 90.25 87 VAL A O 1
ATOM 636 N N . ALA A 1 88 ? -2.715 3.364 4.061 1.00 91.12 88 ALA A N 1
ATOM 637 C CA . ALA A 1 88 ? -2.527 3.700 2.650 1.00 91.12 88 ALA A CA 1
ATOM 638 C C . ALA A 1 88 ? -1.461 4.779 2.412 1.00 91.12 88 ALA A C 1
ATOM 640 O O . ALA A 1 88 ? -0.734 4.698 1.427 1.00 91.12 88 ALA A O 1
ATOM 641 N N . LEU A 1 89 ? -1.339 5.779 3.296 1.00 93.00 89 LEU A N 1
ATOM 642 C CA . LEU A 1 89 ? -0.354 6.857 3.132 1.00 93.00 89 LEU A CA 1
ATOM 643 C C . LEU A 1 89 ? 1.099 6.350 3.093 1.00 93.00 89 LEU A C 1
ATOM 645 O O . LEU A 1 89 ? 1.828 6.788 2.206 1.00 93.00 89 LEU A O 1
ATOM 649 N N . PRO A 1 90 ? 1.539 5.417 3.963 1.00 91.62 90 PRO A N 1
ATOM 650 C CA . PRO A 1 90 ? 2.871 4.824 3.851 1.00 91.62 90 PRO A CA 1
ATOM 651 C C . PRO A 1 90 ? 3.095 4.097 2.523 1.00 91.62 90 PRO A C 1
ATOM 653 O O . PRO A 1 90 ? 4.168 4.218 1.943 1.00 91.62 90 PRO A O 1
ATOM 656 N N . ALA A 1 91 ? 2.086 3.374 2.023 1.00 92.00 91 ALA A N 1
ATOM 657 C CA . ALA A 1 91 ? 2.172 2.689 0.734 1.00 92.00 91 ALA A CA 1
ATOM 658 C C . ALA A 1 91 ? 2.311 3.690 -0.424 1.00 92.00 91 ALA A C 1
ATOM 660 O O . ALA A 1 91 ? 3.161 3.525 -1.294 1.00 92.00 91 ALA A O 1
ATOM 661 N N . LEU A 1 92 ? 1.520 4.768 -0.399 1.00 93.06 92 LEU A N 1
ATOM 662 C CA . LEU A 1 92 ? 1.604 5.846 -1.382 1.00 93.06 92 LEU A CA 1
ATOM 663 C C . LEU A 1 92 ? 2.972 6.539 -1.343 1.00 93.06 92 LEU A C 1
ATOM 665 O O . LEU A 1 92 ? 3.578 6.758 -2.387 1.00 93.06 92 LEU A O 1
ATOM 669 N N . ALA A 1 93 ? 3.475 6.846 -0.145 1.00 92.94 93 ALA A N 1
ATOM 670 C CA . ALA A 1 93 ? 4.804 7.421 0.034 1.00 92.94 93 ALA A CA 1
ATOM 671 C C . ALA A 1 93 ? 5.901 6.484 -0.499 1.00 92.94 93 ALA A C 1
ATOM 673 O O . ALA A 1 93 ? 6.839 6.949 -1.142 1.00 92.94 93 ALA A O 1
ATOM 674 N N . GLY A 1 94 ? 5.754 5.174 -0.285 1.00 91.00 94 GLY A N 1
ATOM 675 C CA . GLY A 1 94 ? 6.644 4.154 -0.829 1.00 91.00 94 GLY A CA 1
ATOM 676 C C . GLY A 1 94 ? 6.676 4.136 -2.360 1.00 91.00 94 GLY A C 1
ATOM 677 O O . GLY A 1 94 ? 7.759 4.142 -2.943 1.00 91.00 94 GLY A O 1
ATOM 678 N N . GLU A 1 95 ? 5.517 4.179 -3.027 1.00 91.69 95 GLU A N 1
ATOM 679 C CA . GLU A 1 95 ? 5.463 4.259 -4.497 1.00 91.69 95 GLU A CA 1
ATOM 680 C C . GLU A 1 95 ? 6.074 5.563 -5.031 1.00 91.69 95 GLU A C 1
ATOM 682 O O . GLU A 1 95 ? 6.823 5.532 -6.006 1.00 91.69 95 GLU A O 1
ATOM 687 N N . ILE A 1 96 ? 5.814 6.702 -4.378 1.00 90.12 96 ILE A N 1
ATOM 688 C CA . ILE A 1 96 ? 6.415 7.992 -4.757 1.00 90.12 96 ILE A CA 1
ATOM 689 C C . ILE A 1 96 ? 7.940 7.934 -4.615 1.00 90.12 96 ILE A C 1
ATOM 691 O O . ILE A 1 96 ? 8.653 8.375 -5.515 1.00 90.12 96 ILE A O 1
ATOM 695 N N . ALA A 1 97 ? 8.448 7.363 -3.520 1.00 90.38 97 ALA A N 1
ATOM 696 C CA . ALA A 1 97 ? 9.882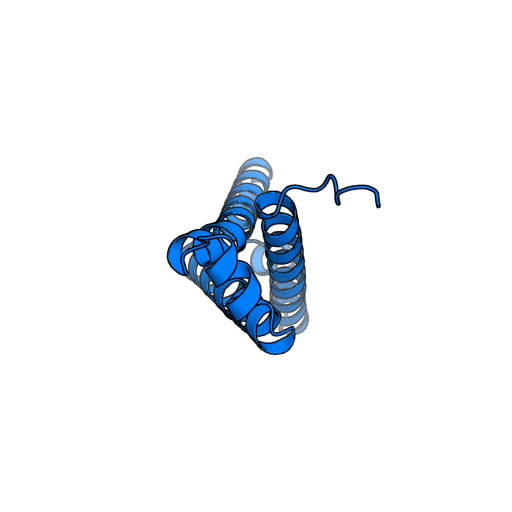 7.210 -3.293 1.00 90.38 97 ALA A CA 1
ATOM 697 C C . ALA A 1 97 ? 10.537 6.315 -4.356 1.00 90.38 97 ALA A C 1
ATOM 699 O O . ALA A 1 97 ? 11.581 6.677 -4.897 1.00 90.38 97 ALA A O 1
ATOM 700 N N . LEU A 1 98 ? 9.912 5.186 -4.712 1.00 87.69 98 LEU A N 1
ATOM 701 C CA . LEU A 1 98 ? 10.400 4.324 -5.793 1.00 87.69 98 LEU A CA 1
ATOM 702 C C . LEU A 1 98 ? 10.379 5.034 -7.150 1.00 87.69 98 LEU A C 1
ATOM 704 O O . LEU A 1 98 ? 11.346 4.933 -7.902 1.00 87.69 98 LEU A O 1
ATOM 708 N N . GLY A 1 99 ? 9.311 5.776 -7.453 1.00 85.50 99 GLY A N 1
ATOM 709 C CA . GLY A 1 99 ? 9.208 6.559 -8.683 1.00 85.50 99 GLY A CA 1
ATOM 710 C C . GLY A 1 99 ? 10.286 7.641 -8.781 1.00 85.50 99 GLY A C 1
ATOM 711 O O . GLY A 1 99 ? 10.911 7.795 -9.829 1.00 85.50 99 GLY A O 1
ATOM 712 N N . ALA A 1 100 ? 10.562 8.342 -7.678 1.00 85.62 100 ALA A N 1
ATOM 713 C CA . ALA A 1 100 ? 11.622 9.343 -7.611 1.00 85.62 100 ALA A CA 1
ATOM 714 C C . ALA A 1 100 ? 13.010 8.721 -7.831 1.00 85.62 100 ALA A C 1
ATOM 716 O O . ALA A 1 100 ? 13.771 9.212 -8.661 1.00 85.62 100 ALA A O 1
ATOM 717 N N . LEU A 1 101 ? 13.314 7.605 -7.155 1.00 83.62 101 LEU A N 1
ATOM 718 C CA . LEU A 1 101 ? 14.579 6.882 -7.325 1.00 83.62 101 LEU A CA 1
ATOM 719 C C . LEU A 1 101 ? 14.769 6.392 -8.767 1.00 83.62 101 LEU A C 1
ATOM 721 O O . LEU A 1 101 ? 15.857 6.514 -9.331 1.00 83.62 101 LEU A O 1
ATOM 725 N N . ALA A 1 102 ? 13.703 5.884 -9.387 1.00 78.56 102 ALA A N 1
ATOM 726 C CA . ALA A 1 102 ? 13.725 5.451 -10.778 1.00 78.56 102 ALA A CA 1
ATOM 727 C C . ALA A 1 102 ? 14.002 6.604 -11.755 1.00 78.56 102 ALA A C 1
ATOM 729 O O . ALA A 1 102 ? 14.725 6.407 -12.732 1.00 78.56 102 ALA A O 1
ATOM 730 N N . GLY A 1 103 ? 13.455 7.792 -11.477 1.00 69.44 103 GLY A N 1
ATOM 731 C CA . GLY A 1 103 ? 13.682 9.008 -12.260 1.00 69.44 103 GLY A CA 1
ATOM 732 C C . GLY A 1 103 ? 15.088 9.592 -12.106 1.00 69.44 103 GLY A C 1
ATOM 733 O O . GLY A 1 103 ? 15.601 10.163 -13.057 1.00 69.44 103 GLY A O 1
ATOM 734 N N . THR A 1 104 ? 15.739 9.421 -10.949 1.00 62.16 104 THR A N 1
ATOM 735 C CA . THR A 1 104 ? 17.123 9.890 -10.721 1.00 62.16 104 THR A CA 1
ATOM 736 C C . THR A 1 104 ? 18.210 8.985 -11.311 1.00 62.16 104 THR A C 1
ATOM 738 O O . THR A 1 104 ? 19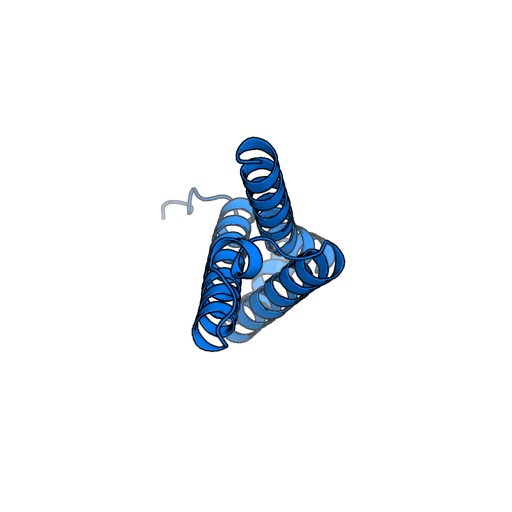.361 9.398 -11.398 1.00 62.16 104 THR A O 1
ATOM 741 N N . LEU A 1 105 ? 17.864 7.747 -11.674 1.00 57.12 105 LEU A N 1
ATOM 742 C CA . LEU A 1 105 ? 18.780 6.747 -12.245 1.00 57.12 105 LEU A CA 1
ATOM 743 C C . LEU A 1 105 ? 18.623 6.596 -13.773 1.00 57.12 105 LEU A C 1
ATOM 745 O O . LEU A 1 105 ? 19.144 5.636 -14.344 1.00 57.12 105 LEU A O 1
ATOM 749 N N . GLY A 1 106 ? 17.842 7.473 -14.412 1.00 48.44 106 GLY A N 1
ATOM 750 C CA . GLY A 1 106 ? 17.684 7.567 -15.869 1.00 48.44 106 GLY A CA 1
ATOM 751 C C . GLY A 1 106 ? 18.516 8.701 -16.442 1.00 48.44 106 GLY A C 1
ATOM 752 O O . GLY A 1 106 ? 18.962 8.528 -17.595 1.00 48.44 106 GLY A O 1
#

Radius of gyration: 15.94 Å; chains: 1; bounding box: 32×25×52 Å

Foldseek 3Di:
DDDPPDDPLVVLLVQLLVLLVVLLVVQLVVCVVVVHDSLDSNQDDPVVLVVSLVSSLVVSVVVCVVVVCVVVCVVVVNDPVNSSCSNRVSSNVVNVVSNVVSVVVD